Protein AF-A0A6I0ZX67-F1 (afdb_monomer_lite)

Radius of gyration: 14.95 Å; chains: 1; bounding box: 36×27×42 Å

Organism: Phocaeicola vulgatus (NCBI:txid821)

Structure (mmCIF, N/CA/C/O backbone):
data_AF-A0A6I0ZX67-F1
#
_entry.id   AF-A0A6I0ZX67-F1
#
loop_
_atom_site.group_PDB
_atom_site.id
_atom_site.type_symbol
_atom_site.label_atom_id
_atom_site.label_alt_id
_atom_site.label_comp_id
_atom_site.label_asym_id
_atom_site.label_entity_id
_atom_site.label_seq_id
_atom_site.pdbx_PDB_ins_code
_atom_site.Cartn_x
_atom_site.Cartn_y
_atom_site.Cartn_z
_atom_site.occupancy
_atom_site.B_iso_or_equiv
_atom_site.auth_seq_id
_atom_site.auth_comp_id
_atom_site.auth_asym_id
_atom_site.auth_atom_id
_atom_site.pdbx_PDB_model_num
ATOM 1 N N . MET A 1 1 ? 18.132 0.213 -12.108 1.00 75.38 1 MET A N 1
ATOM 2 C CA . MET A 1 1 ? 16.718 0.642 -12.082 1.00 75.38 1 MET A CA 1
ATOM 3 C C . MET A 1 1 ? 16.370 1.021 -10.651 1.00 75.38 1 MET A C 1
ATOM 5 O O . MET A 1 1 ? 16.694 0.248 -9.761 1.00 75.38 1 MET A O 1
ATOM 9 N N . ARG A 1 2 ? 15.787 2.203 -10.424 1.00 82.12 2 ARG A N 1
ATOM 10 C CA . ARG A 1 2 ? 15.251 2.629 -9.121 1.00 82.12 2 ARG A CA 1
ATOM 11 C C . ARG A 1 2 ? 13.732 2.699 -9.258 1.00 82.12 2 ARG A C 1
ATOM 13 O O . ARG A 1 2 ? 13.259 3.262 -10.239 1.00 82.12 2 ARG A O 1
ATOM 20 N N . ILE A 1 3 ? 13.006 2.099 -8.320 1.00 84.62 3 ILE A N 1
ATOM 21 C CA . ILE A 1 3 ? 11.543 2.152 -8.253 1.00 84.62 3 ILE A CA 1
ATOM 22 C C . ILE A 1 3 ? 11.184 2.932 -6.994 1.00 84.62 3 ILE A C 1
ATOM 24 O O . ILE A 1 3 ? 11.715 2.644 -5.922 1.00 84.62 3 ILE A O 1
ATOM 28 N N . GLU A 1 4 ? 10.313 3.922 -7.139 1.00 85.50 4 GLU A N 1
ATOM 29 C CA . GLU A 1 4 ? 9.780 4.708 -6.030 1.00 85.50 4 GLU A CA 1
ATOM 30 C C . GLU A 1 4 ? 8.302 4.368 -5.873 1.00 85.50 4 GLU A C 1
ATOM 32 O O . GLU A 1 4 ? 7.556 4.382 -6.849 1.00 85.50 4 GLU A O 1
ATOM 37 N N . THR A 1 5 ? 7.899 4.006 -4.658 1.00 89.69 5 THR A N 1
ATOM 38 C CA . THR A 1 5 ? 6.528 3.601 -4.338 1.00 89.69 5 THR A CA 1
ATOM 39 C C . THR A 1 5 ? 5.866 4.706 -3.528 1.00 89.69 5 THR A C 1
ATOM 41 O O . THR A 1 5 ? 6.507 5.294 -2.655 1.00 89.69 5 THR A O 1
ATOM 44 N N . LYS A 1 6 ? 4.583 4.990 -3.775 1.00 90.69 6 LYS A N 1
ATOM 45 C CA . LYS A 1 6 ? 3.882 6.066 -3.047 1.00 90.69 6 LYS A CA 1
ATOM 46 C C . LYS A 1 6 ? 3.656 5.747 -1.572 1.00 90.69 6 LYS A C 1
ATOM 48 O O . LYS A 1 6 ? 3.667 6.643 -0.734 1.00 90.69 6 LYS A O 1
ATOM 53 N N . PHE A 1 7 ? 3.482 4.465 -1.269 1.00 93.88 7 PHE A N 1
ATOM 54 C CA . PHE A 1 7 ? 3.313 3.956 0.087 1.00 93.88 7 PHE A CA 1
ATOM 55 C C . PHE A 1 7 ? 4.463 3.023 0.457 1.00 93.88 7 PHE A C 1
ATOM 57 O O . PHE A 1 7 ? 5.059 2.384 -0.418 1.00 93.88 7 PHE A O 1
ATOM 64 N N . THR A 1 8 ? 4.772 2.936 1.750 1.00 94.50 8 THR A N 1
ATOM 65 C CA . THR A 1 8 ? 5.900 2.149 2.268 1.00 94.50 8 THR A CA 1
ATOM 66 C C . THR A 1 8 ? 5.459 1.118 3.309 1.00 94.50 8 THR A C 1
ATOM 68 O O . THR A 1 8 ? 4.478 1.338 4.022 1.00 94.50 8 THR A O 1
ATOM 71 N N . PRO A 1 9 ? 6.165 -0.023 3.437 1.00 95.19 9 PRO A N 1
ATOM 72 C CA . PRO A 1 9 ? 5.934 -0.956 4.535 1.00 95.19 9 PRO A CA 1
ATOM 73 C C . PRO A 1 9 ? 6.027 -0.263 5.898 1.00 95.19 9 PRO A C 1
ATOM 75 O O . PRO A 1 9 ? 6.947 0.512 6.149 1.00 95.19 9 PRO A O 1
ATOM 78 N N . GLY A 1 10 ? 5.077 -0.549 6.785 1.00 94.25 10 GLY A N 1
ATOM 79 C CA . GLY A 1 10 ? 4.948 0.106 8.088 1.00 94.25 10 GLY A CA 1
ATOM 80 C C . GLY A 1 10 ? 4.067 1.360 8.078 1.00 94.25 10 GLY A C 1
ATOM 81 O O . GLY A 1 10 ? 3.651 1.809 9.146 1.00 94.25 10 GLY A O 1
ATOM 82 N N . GLN A 1 11 ? 3.728 1.900 6.903 1.00 95.06 11 GLN A N 1
ATOM 83 C CA . GLN A 1 11 ? 2.801 3.020 6.791 1.00 95.06 11 GLN A CA 1
ATOM 84 C C . GLN A 1 11 ? 1.377 2.591 7.153 1.00 95.06 11 GLN A C 1
ATOM 86 O O . GLN A 1 11 ? 0.896 1.530 6.746 1.00 95.06 11 GLN A O 1
ATOM 91 N N . LYS A 1 12 ? 0.693 3.452 7.906 1.00 95.50 12 LYS A N 1
ATOM 92 C CA . LYS A 1 12 ? -0.729 3.319 8.219 1.00 95.50 12 LYS A CA 1
ATOM 93 C C . LYS A 1 12 ? -1.554 4.122 7.223 1.00 95.50 12 LYS A C 1
ATOM 95 O O . LYS A 1 12 ? -1.198 5.253 6.901 1.00 95.50 12 LYS A O 1
ATOM 100 N N . VAL A 1 13 ? -2.649 3.534 6.762 1.00 95.62 13 VAL A N 1
ATOM 101 C CA . VAL A 1 13 ? -3.647 4.180 5.903 1.00 95.62 13 VAL A CA 1
ATOM 102 C C . VAL A 1 13 ? -5.045 3.858 6.419 1.00 95.62 13 VAL A C 1
ATOM 104 O O . VAL A 1 13 ? -5.253 2.853 7.095 1.00 95.62 13 VAL A O 1
ATOM 107 N N . TRP A 1 14 ? -6.011 4.711 6.118 1.00 95.94 14 TRP A N 1
ATOM 108 C CA . TRP A 1 14 ? -7.395 4.596 6.558 1.00 95.94 14 TRP A CA 1
ATOM 109 C C . TRP A 1 14 ? -8.296 4.348 5.363 1.00 95.94 14 TRP A C 1
ATOM 111 O O . TRP A 1 14 ? -8.154 5.013 4.345 1.00 95.94 14 TRP A O 1
ATOM 121 N N . GLY A 1 15 ? -9.233 3.417 5.491 1.00 94.75 15 GLY A N 1
ATOM 122 C CA . GLY A 1 15 ? -10.206 3.120 4.442 1.00 94.75 15 GLY A CA 1
ATOM 123 C C . GLY A 1 15 ? -11.504 2.569 5.017 1.00 94.75 15 GLY A C 1
ATOM 124 O O . GLY A 1 15 ? -11.608 2.314 6.222 1.00 94.75 15 GLY A O 1
ATOM 125 N N . ILE A 1 16 ? -12.492 2.375 4.146 1.00 92.69 16 ILE A N 1
ATOM 126 C CA . ILE A 1 16 ? -13.738 1.692 4.498 1.00 92.69 16 ILE A CA 1
ATOM 127 C C . ILE A 1 16 ? -13.629 0.218 4.134 1.00 92.69 16 ILE A C 1
ATOM 129 O O . ILE A 1 16 ? -13.295 -0.140 3.009 1.00 92.69 16 ILE A O 1
ATOM 133 N N . TYR A 1 17 ? -13.978 -0.647 5.077 1.00 90.44 17 TYR A N 1
ATOM 134 C CA . TYR A 1 17 ? -14.117 -2.076 4.836 1.00 90.44 17 TYR A CA 1
ATOM 135 C C . TYR A 1 17 ? -15.243 -2.630 5.692 1.00 90.44 17 TYR A C 1
ATOM 137 O O . TYR A 1 17 ? -15.419 -2.233 6.841 1.00 90.44 17 TYR A O 1
ATOM 145 N N . ASN A 1 18 ? -16.066 -3.498 5.100 1.00 89.19 18 ASN A N 1
ATOM 146 C CA . ASN A 1 18 ? -17.297 -3.995 5.719 1.0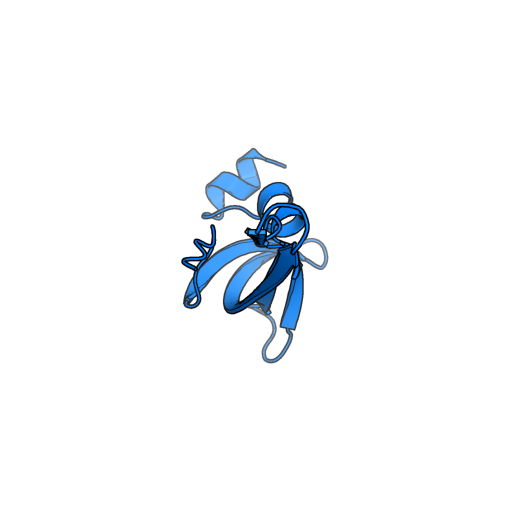0 89.19 18 ASN A CA 1
ATOM 147 C C . ASN A 1 18 ? -18.161 -2.868 6.328 1.00 89.19 18 ASN A C 1
ATOM 149 O O . ASN A 1 18 ? -18.671 -2.997 7.441 1.00 89.19 18 ASN A O 1
ATOM 153 N N . ASN A 1 19 ? -18.307 -1.754 5.595 1.00 89.31 19 ASN A N 1
ATOM 154 C CA . ASN A 1 19 ? -19.054 -0.551 5.993 1.00 89.31 19 ASN A CA 1
ATOM 155 C C . ASN A 1 19 ? -18.554 0.134 7.278 1.00 89.31 19 ASN A C 1
ATOM 157 O O . ASN A 1 19 ? -19.307 0.860 7.928 1.00 89.31 19 ASN A O 1
ATOM 161 N N . LYS A 1 20 ? -17.291 -0.079 7.656 1.00 90.56 20 LYS A N 1
ATOM 162 C CA . LYS A 1 20 ? -16.656 0.569 8.806 1.00 90.56 20 LYS A CA 1
ATOM 163 C C . LYS A 1 20 ? -15.369 1.264 8.393 1.00 90.56 20 LYS A C 1
ATOM 165 O O . LYS A 1 20 ? -14.616 0.750 7.570 1.00 90.56 20 LYS A O 1
ATOM 170 N N . VAL A 1 21 ? -15.123 2.429 8.986 1.00 92.81 21 VAL A N 1
ATOM 171 C CA . VAL A 1 21 ? -13.844 3.138 8.879 1.00 92.81 21 VAL A CA 1
ATOM 172 C C . VAL A 1 21 ? -12.831 2.447 9.779 1.00 92.81 21 VAL A C 1
ATOM 174 O O . VAL A 1 21 ? -13.074 2.318 10.977 1.00 92.81 21 VAL A O 1
ATOM 177 N N . GLN A 1 22 ? -11.696 2.045 9.217 1.00 93.00 22 GLN A N 1
ATOM 178 C CA . GLN A 1 22 ? -10.680 1.282 9.938 1.00 93.00 22 GLN A CA 1
ATOM 179 C C . GLN A 1 22 ? -9.265 1.573 9.425 1.00 93.00 22 GLN A C 1
ATOM 181 O O . GLN A 1 22 ? -9.064 1.987 8.281 1.00 93.00 22 GLN A O 1
ATOM 186 N N . GLU A 1 23 ? -8.286 1.341 10.300 1.00 95.00 23 GLU A N 1
ATOM 187 C CA . GLU A 1 23 ? -6.861 1.454 9.992 1.00 95.00 23 GLU A CA 1
ATOM 188 C C . GLU A 1 23 ? -6.360 0.187 9.282 1.00 95.00 23 GLU A C 1
ATOM 190 O O . GLU A 1 23 ? -6.698 -0.944 9.649 1.00 95.00 23 GLU A O 1
ATOM 195 N N . PHE A 1 24 ? -5.495 0.383 8.295 1.00 95.75 24 PHE A N 1
ATOM 196 C CA . PHE A 1 24 ? -4.743 -0.652 7.608 1.00 95.75 24 PHE A CA 1
ATOM 197 C C . PHE A 1 24 ? -3.251 -0.369 7.733 1.00 95.75 24 PHE A C 1
ATOM 199 O O . PHE A 1 24 ? -2.812 0.776 7.638 1.00 95.75 24 PHE A O 1
ATOM 206 N N . LEU A 1 25 ? -2.466 -1.426 7.900 1.00 95.50 25 LEU A N 1
ATOM 207 C CA . LEU A 1 25 ? -1.010 -1.363 7.856 1.00 95.50 25 LEU A CA 1
ATOM 208 C C . LEU A 1 25 ? -0.527 -1.905 6.513 1.00 95.50 25 LEU A C 1
ATOM 210 O O . LEU A 1 25 ? -0.856 -3.038 6.163 1.00 95.50 25 LEU A O 1
ATOM 214 N N . VAL A 1 26 ? 0.296 -1.144 5.801 1.00 96.31 26 VAL A N 1
ATOM 215 C CA . VAL A 1 26 ? 1.029 -1.654 4.639 1.00 96.31 26 VAL A CA 1
ATOM 216 C C . VAL A 1 26 ? 2.085 -2.643 5.143 1.00 96.31 26 VAL A C 1
ATOM 218 O O . VAL A 1 26 ? 3.049 -2.244 5.793 1.00 96.31 26 VAL A O 1
ATOM 221 N N . GLU A 1 27 ? 1.903 -3.942 4.893 1.00 95.00 27 GLU A N 1
ATOM 222 C CA . GLU A 1 27 ? 2.870 -4.980 5.287 1.00 95.00 27 GLU A CA 1
ATOM 223 C C . GLU A 1 27 ? 3.988 -5.111 4.252 1.00 95.00 27 GLU A C 1
ATOM 225 O O . GLU A 1 27 ? 5.164 -5.132 4.608 1.00 95.00 27 GLU A O 1
ATOM 230 N N . THR A 1 28 ? 3.628 -5.203 2.970 1.00 95.31 28 THR A N 1
ATOM 231 C CA . THR A 1 28 ? 4.580 -5.404 1.871 1.00 95.31 28 THR A CA 1
ATOM 232 C C . THR A 1 28 ? 4.169 -4.618 0.633 1.00 95.31 28 THR A C 1
ATOM 234 O O . THR A 1 28 ? 2.984 -4.356 0.410 1.00 95.31 28 THR A O 1
ATOM 237 N N . VAL A 1 29 ? 5.164 -4.290 -0.191 1.00 95.50 29 VAL A N 1
ATOM 238 C CA . VAL A 1 29 ? 4.984 -3.686 -1.512 1.00 95.50 29 VAL A CA 1
ATOM 239 C C . VAL A 1 29 ? 5.697 -4.563 -2.529 1.00 95.50 29 VAL A 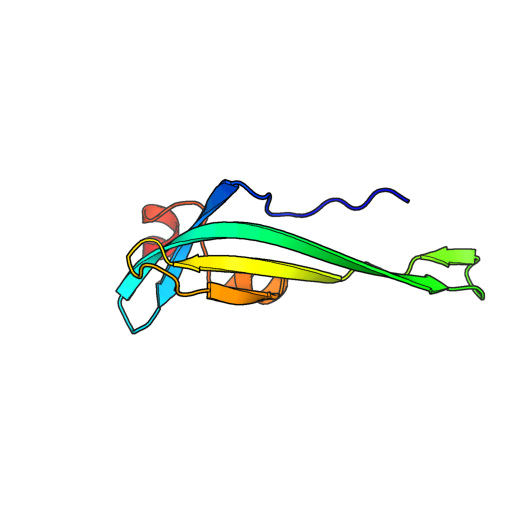C 1
ATOM 241 O O . VAL A 1 29 ? 6.874 -4.874 -2.358 1.00 95.50 29 VAL A O 1
ATOM 244 N N . GLU A 1 30 ? 4.982 -4.966 -3.569 1.00 95.19 30 GLU A N 1
ATOM 245 C CA . GLU A 1 30 ? 5.529 -5.687 -4.711 1.00 95.19 30 GLU A CA 1
ATOM 246 C C . GLU A 1 30 ? 5.466 -4.768 -5.928 1.00 95.19 30 GLU A C 1
ATOM 248 O O . GLU A 1 30 ? 4.389 -4.304 -6.303 1.00 95.19 30 GLU A O 1
ATOM 253 N N . ALA A 1 31 ? 6.618 -4.486 -6.531 1.00 93.31 31 ALA A N 1
ATOM 254 C CA . ALA A 1 31 ? 6.711 -3.669 -7.730 1.00 93.31 31 ALA A CA 1
ATOM 255 C C . ALA A 1 31 ? 7.251 -4.508 -8.883 1.00 93.31 31 ALA A C 1
ATOM 257 O O . ALA A 1 31 ? 8.322 -5.106 -8.776 1.00 93.31 31 ALA A O 1
ATOM 258 N N . THR A 1 32 ? 6.518 -4.520 -9.992 1.00 92.25 32 THR A N 1
ATOM 259 C CA . THR A 1 32 ? 6.877 -5.284 -11.187 1.00 92.25 32 THR A CA 1
ATOM 260 C C . THR A 1 32 ? 7.039 -4.341 -12.370 1.00 92.25 32 THR A C 1
ATOM 262 O O . THR A 1 32 ? 6.197 -3.480 -12.614 1.00 92.25 32 THR A O 1
ATOM 265 N N . SER A 1 33 ? 8.123 -4.511 -13.122 1.00 91.88 33 SER A N 1
ATOM 266 C CA . SER A 1 33 ? 8.358 -3.835 -14.397 1.00 91.88 33 SER A CA 1
ATOM 267 C C . SER A 1 33 ? 9.064 -4.788 -15.348 1.00 91.88 33 SER A C 1
ATOM 269 O O . SER A 1 33 ? 9.980 -5.509 -14.953 1.00 91.88 33 SER A O 1
ATOM 271 N N . ASN A 1 34 ? 8.635 -4.769 -16.605 1.00 92.44 34 ASN A N 1
ATOM 272 C CA . ASN A 1 34 ? 9.270 -5.525 -17.672 1.00 92.44 34 ASN A CA 1
ATOM 273 C C . ASN A 1 34 ? 10.268 -4.629 -18.412 1.00 92.44 34 ASN A C 1
ATOM 275 O O . ASN A 1 34 ? 10.038 -3.429 -18.573 1.00 92.44 34 ASN A O 1
ATOM 279 N N . PHE A 1 35 ? 11.362 -5.212 -18.897 1.00 93.06 35 PHE A N 1
ATOM 280 C CA . PHE A 1 35 ? 12.302 -4.498 -19.755 1.00 93.06 35 PHE A CA 1
ATOM 281 C C . PHE A 1 35 ? 11.790 -4.481 -21.200 1.00 93.06 35 PHE A C 1
ATOM 283 O O . PHE A 1 35 ? 11.454 -5.527 -21.752 1.00 93.06 35 PHE A O 1
ATOM 290 N N . ASN A 1 36 ? 11.732 -3.299 -21.807 1.00 94.31 36 ASN A N 1
ATOM 291 C CA . ASN A 1 36 ? 11.424 -3.111 -23.216 1.00 94.31 36 ASN A CA 1
ATOM 292 C C . ASN A 1 36 ? 12.733 -3.034 -24.017 1.00 94.31 36 ASN A C 1
ATOM 294 O O . ASN A 1 36 ? 13.508 -2.084 -23.877 1.00 94.31 36 ASN A O 1
ATOM 298 N N . TYR A 1 37 ? 12.969 -4.034 -24.866 1.00 93.69 37 TYR A N 1
ATOM 299 C CA . TYR A 1 37 ? 14.164 -4.110 -25.708 1.00 93.69 37 TYR A CA 1
ATOM 300 C C . TYR A 1 37 ? 14.122 -3.153 -26.906 1.00 93.69 37 TYR A C 1
ATOM 302 O O . TYR A 1 37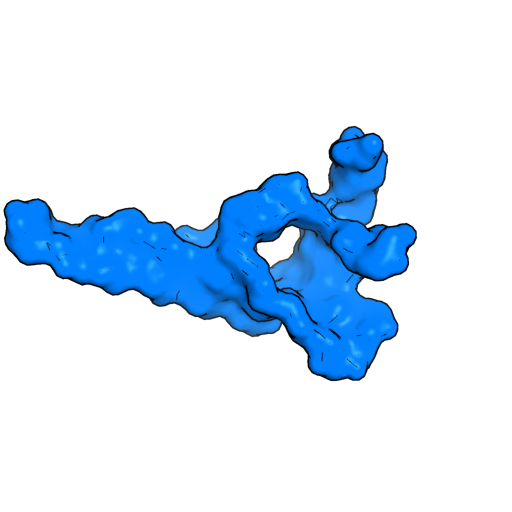 ? 15.180 -2.694 -27.327 1.00 93.69 37 TYR A O 1
ATOM 310 N N . ASP A 1 38 ? 12.935 -2.783 -27.397 1.00 95.88 38 ASP A N 1
ATOM 311 C CA . ASP A 1 38 ? 12.784 -1.852 -28.524 1.00 95.88 38 ASP A CA 1
ATOM 312 C C . ASP A 1 38 ? 13.201 -0.430 -28.130 1.00 95.88 38 ASP A C 1
ATOM 314 O O . ASP A 1 38 ? 13.812 0.297 -28.911 1.00 95.88 38 ASP A O 1
ATOM 318 N N . THR A 1 39 ? 12.903 -0.036 -26.889 1.00 94.19 39 THR A N 1
ATOM 319 C CA . THR A 1 39 ? 13.276 1.275 -26.332 1.00 94.19 39 THR A CA 1
ATOM 320 C C . THR A 1 39 ? 14.518 1.217 -25.440 1.00 94.19 39 THR A C 1
ATOM 322 O O . THR A 1 39 ? 14.892 2.234 -24.860 1.00 94.19 39 THR A O 1
ATOM 325 N N . ASN A 1 40 ? 15.135 0.036 -25.296 1.00 92.88 40 ASN A N 1
ATOM 326 C CA . ASN A 1 40 ? 16.266 -0.247 -24.406 1.00 92.88 40 ASN A CA 1
ATOM 327 C C . ASN A 1 40 ? 16.082 0.308 -22.975 1.00 92.88 40 ASN A C 1
ATOM 329 O O . ASN A 1 40 ? 16.978 0.931 -22.401 1.00 92.88 40 ASN A O 1
ATOM 333 N N . GLY A 1 41 ? 14.894 0.114 -22.400 1.00 91.94 41 GLY A N 1
ATOM 334 C CA . GLY A 1 41 ? 14.533 0.678 -21.101 1.00 91.94 41 GLY A CA 1
ATOM 335 C C . GLY A 1 41 ? 13.335 -0.020 -20.460 1.00 91.94 41 GLY A C 1
ATOM 336 O O . GLY A 1 41 ? 12.636 -0.775 -21.126 1.00 91.94 41 GLY A O 1
ATOM 337 N N . PRO A 1 42 ? 13.078 0.187 -19.160 1.00 92.75 42 PRO A N 1
ATOM 338 C CA . PRO A 1 42 ? 11.957 -0.453 -18.478 1.00 92.75 42 PRO A CA 1
ATOM 339 C C . PRO A 1 42 ? 10.606 0.176 -18.853 1.00 92.75 42 PRO A C 1
ATOM 341 O O . PRO A 1 42 ? 10.515 1.385 -19.068 1.00 92.75 42 PRO A O 1
ATOM 344 N N . TYR A 1 43 ? 9.539 -0.625 -18.845 1.00 91.19 43 TYR A N 1
ATOM 345 C CA . TYR A 1 43 ? 8.172 -0.106 -18.800 1.00 91.19 43 TYR A CA 1
ATOM 346 C C . TYR A 1 43 ? 7.879 0.551 -17.447 1.00 91.19 43 TYR A C 1
ATOM 348 O O . TYR A 1 43 ? 8.523 0.250 -16.434 1.00 91.19 43 TYR A O 1
ATOM 356 N N . THR A 1 44 ? 6.856 1.405 -17.411 1.00 89.81 44 THR A N 1
ATOM 357 C CA . THR A 1 44 ? 6.325 1.944 -16.155 1.00 89.81 44 THR A CA 1
ATOM 358 C C . THR A 1 44 ? 5.982 0.790 -15.206 1.00 89.81 44 THR A C 1
ATOM 360 O O . THR A 1 44 ? 5.234 -0.108 -15.604 1.00 89.81 44 THR A O 1
ATOM 363 N N . PRO A 1 45 ? 6.544 0.765 -13.984 1.00 91.06 45 PRO A N 1
ATOM 364 C CA . PRO A 1 45 ? 6.239 -0.280 -13.022 1.00 91.06 45 PRO A CA 1
ATOM 365 C C . PRO A 1 45 ? 4.779 -0.195 -12.582 1.00 91.06 45 PRO A C 1
ATOM 367 O O . PRO A 1 45 ? 4.196 0.887 -12.533 1.00 91.06 45 PRO A O 1
ATOM 370 N N . PHE A 1 46 ? 4.215 -1.333 -12.197 1.00 91.62 46 PHE A N 1
ATOM 371 C CA . PHE A 1 46 ? 2.977 -1.376 -11.429 1.00 91.62 46 PHE A CA 1
ATOM 372 C C . PHE A 1 46 ? 3.261 -1.927 -10.032 1.00 91.62 46 PHE A C 1
ATOM 374 O O . PHE A 1 46 ? 4.077 -2.838 -9.863 1.00 91.62 46 PHE A O 1
ATOM 381 N N . CYS A 1 47 ? 2.581 -1.359 -9.037 1.00 94.75 47 CYS A N 1
ATOM 382 C CA . CYS A 1 47 ? 2.774 -1.682 -7.629 1.00 94.75 47 CYS A CA 1
ATOM 383 C C . CYS A 1 47 ? 1.511 -2.324 -7.048 1.00 94.75 47 CYS A C 1
ATOM 385 O O . CYS A 1 47 ? 0.394 -1.829 -7.240 1.00 94.75 47 CYS A O 1
ATOM 387 N N . LYS A 1 48 ? 1.702 -3.416 -6.307 1.00 96.31 48 LYS A N 1
ATOM 388 C CA . LYS A 1 48 ? 0.679 -4.086 -5.507 1.00 96.31 48 LYS A CA 1
ATOM 389 C C . LYS A 1 48 ? 1.065 -4.010 -4.031 1.00 96.31 48 LYS A C 1
ATOM 391 O O . LYS A 1 48 ? 2.221 -4.211 -3.661 1.00 96.31 48 LYS A O 1
ATOM 396 N N . TYR A 1 49 ? 0.079 -3.741 -3.190 1.00 96.88 49 TYR A N 1
ATOM 397 C CA . TYR A 1 49 ? 0.233 -3.543 -1.757 1.00 96.88 49 TYR A CA 1
ATOM 398 C C . TYR A 1 49 ? -0.518 -4.619 -0.998 1.00 96.88 49 TYR A C 1
ATOM 400 O O . TYR A 1 49 ? -1.685 -4.889 -1.282 1.00 96.88 49 TYR A O 1
ATOM 408 N N . LYS A 1 50 ? 0.142 -5.199 0.003 1.00 96.50 50 LYS A N 1
ATOM 409 C CA . LYS A 1 50 ? -0.495 -6.108 0.951 1.00 96.50 50 LYS A CA 1
ATOM 410 C C . LYS A 1 50 ? -0.806 -5.353 2.231 1.00 96.50 50 LYS A C 1
ATOM 412 O O . LYS A 1 50 ? 0.101 -4.891 2.922 1.00 96.50 50 LYS A O 1
ATOM 417 N N . LEU A 1 51 ? -2.088 -5.225 2.533 1.00 95.75 51 LEU A N 1
ATOM 418 C CA . LEU A 1 51 ? -2.597 -4.481 3.673 1.00 95.75 51 LEU A CA 1
ATOM 419 C C . LEU A 1 51 ? -3.069 -5.438 4.758 1.00 95.75 51 LEU A C 1
ATOM 421 O O . LEU A 1 51 ? -3.887 -6.316 4.491 1.00 95.75 51 LEU A O 1
ATOM 425 N N . ARG A 1 52 ? -2.610 -5.242 5.993 1.00 94.69 52 ARG A N 1
ATOM 426 C CA . ARG A 1 52 ? -3.180 -5.885 7.178 1.00 94.69 52 ARG A CA 1
ATOM 427 C C . ARG A 1 52 ? -4.288 -5.020 7.747 1.00 94.69 52 ARG A C 1
ATOM 429 O O . ARG A 1 52 ? -4.091 -3.828 7.971 1.00 94.69 52 ARG A O 1
ATOM 436 N N . ILE A 1 53 ? -5.417 -5.642 8.049 1.00 92.25 53 ILE A N 1
ATOM 437 C CA . ILE A 1 53 ? -6.559 -4.978 8.671 1.00 92.25 53 ILE A CA 1
ATOM 438 C C . ILE A 1 53 ? -6.309 -4.819 10.176 1.00 92.25 53 ILE A C 1
ATOM 440 O O . ILE A 1 53 ? -6.102 -5.815 10.867 1.00 92.25 53 ILE A O 1
ATOM 444 N N . GLY A 1 54 ? -6.328 -3.588 10.696 1.00 80.31 54 GLY A N 1
ATOM 445 C CA . GLY A 1 54 ? -6.014 -3.301 12.102 1.00 80.31 54 GLY A CA 1
ATOM 446 C C . GLY A 1 54 ? -6.972 -3.956 13.103 1.00 80.31 54 GLY A C 1
ATOM 447 O O . GLY A 1 54 ? -6.528 -4.500 14.109 1.00 80.31 54 GLY A O 1
ATOM 448 N N . GLU A 1 55 ? -8.274 -3.967 12.805 1.00 75.50 55 GLU A N 1
ATOM 449 C CA . GLU A 1 55 ? -9.313 -4.520 13.693 1.00 75.50 55 GLU A CA 1
ATOM 450 C C . GLU A 1 55 ? -9.554 -6.028 13.510 1.00 75.50 55 GLU A C 1
ATOM 452 O O . GLU A 1 55 ? -10.303 -6.640 14.269 1.00 75.50 55 GLU A O 1
ATOM 457 N N . SER A 1 56 ? -8.937 -6.650 12.501 1.00 73.00 56 SER A N 1
ATOM 458 C CA . SER A 1 56 ? -9.213 -8.035 12.125 1.00 73.00 56 SER A CA 1
ATOM 459 C C . SER A 1 56 ? -7.923 -8.844 12.108 1.00 73.00 56 SER A C 1
ATOM 461 O O . SER A 1 56 ? -7.177 -8.866 11.127 1.00 73.00 56 SER A O 1
ATOM 463 N N . ALA A 1 57 ? -7.638 -9.496 13.237 1.00 65.25 57 ALA A N 1
ATOM 464 C CA . ALA A 1 57 ? -6.415 -10.262 13.421 1.00 65.25 57 ALA A CA 1
ATOM 465 C C . ALA A 1 57 ? -6.282 -11.356 12.344 1.00 65.25 57 ALA A C 1
ATOM 467 O O . ALA A 1 57 ? -7.065 -12.299 12.291 1.00 65.25 57 ALA A O 1
ATOM 468 N N . GLY A 1 58 ? -5.268 -11.219 11.483 1.00 78.44 58 GLY A N 1
ATOM 469 C CA . GLY A 1 58 ? -4.904 -12.209 10.465 1.00 78.44 58 GLY A CA 1
ATOM 470 C C . GLY A 1 58 ? -5.427 -11.937 9.052 1.00 78.44 58 GLY A C 1
ATOM 471 O O . GLY A 1 58 ? -4.896 -12.534 8.110 1.00 78.44 58 GLY A O 1
ATOM 472 N N . TYR A 1 59 ? -6.378 -11.014 8.873 1.00 88.06 59 TYR A N 1
ATOM 473 C CA . TYR A 1 59 ? -6.914 -10.693 7.549 1.00 88.06 59 TYR A CA 1
ATOM 474 C C . TYR A 1 59 ? -6.001 -9.742 6.778 1.00 88.06 59 TYR A C 1
ATOM 476 O O . TYR A 1 59 ? -5.518 -8.731 7.303 1.00 88.06 59 TYR A O 1
ATOM 484 N N . ARG A 1 60 ? -5.783 -10.085 5.505 1.00 91.62 60 ARG A N 1
ATOM 485 C CA . ARG A 1 60 ? -4.993 -9.310 4.551 1.00 91.62 60 ARG A CA 1
ATOM 486 C C . ARG A 1 60 ? -5.783 -9.044 3.287 1.00 91.62 60 ARG A C 1
ATOM 488 O O . ARG A 1 60 ? -6.547 -9.897 2.846 1.00 91.62 60 ARG A O 1
ATOM 495 N N . LEU A 1 61 ? -5.538 -7.882 2.705 1.00 93.81 61 LEU A N 1
ATOM 496 C CA . LEU A 1 61 ? -6.040 -7.497 1.396 1.00 93.81 61 LEU A CA 1
ATOM 497 C C . LEU A 1 61 ? -4.861 -7.214 0.479 1.00 93.81 61 LEU A C 1
ATOM 499 O O . LEU A 1 61 ? -3.856 -6.654 0.911 1.00 93.81 61 LEU A O 1
ATOM 503 N N . GLU A 1 62 ? -5.002 -7.588 -0.782 1.00 95.44 62 GLU A N 1
ATOM 504 C CA . GLU A 1 62 ? -4.107 -7.145 -1.841 1.00 95.44 62 GLU A CA 1
ATOM 505 C C . GLU A 1 62 ? -4.826 -6.087 -2.662 1.00 95.44 62 GLU A C 1
ATOM 507 O O . GLU A 1 62 ? -5.940 -6.320 -3.127 1.00 95.44 62 GLU A O 1
ATOM 512 N N . VAL A 1 63 ? -4.194 -4.931 -2.832 1.00 95.75 63 VAL A N 1
ATOM 513 C CA . VAL A 1 63 ? -4.749 -3.816 -3.604 1.00 95.75 63 VAL A CA 1
ATOM 514 C C . VAL A 1 63 ? -3.686 -3.237 -4.528 1.00 95.75 63 VAL A C 1
ATOM 516 O O . VAL A 1 63 ? -2.492 -3.269 -4.220 1.00 95.75 63 VAL A O 1
ATOM 519 N N . TYR A 1 64 ? -4.107 -2.712 -5.673 1.00 95.25 64 TYR A N 1
ATOM 520 C CA . TYR A 1 64 ? -3.215 -1.990 -6.576 1.00 95.25 64 TYR A CA 1
ATOM 521 C C . TYR A 1 64 ? -3.007 -0.552 -6.096 1.00 95.25 64 TYR A C 1
ATOM 523 O O . TYR A 1 64 ? -3.856 -0.003 -5.392 1.00 95.25 64 TYR A O 1
ATOM 531 N N . GLU A 1 65 ? -1.898 0.076 -6.503 1.00 9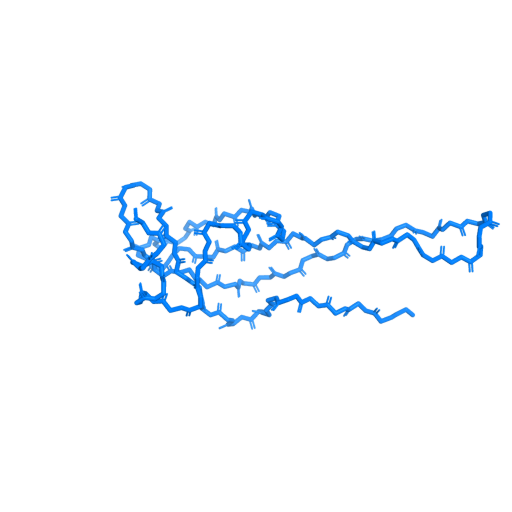4.19 65 GLU A N 1
ATOM 532 C CA . GLU A 1 65 ? -1.599 1.475 -6.149 1.00 94.19 65 GLU A CA 1
ATOM 533 C C . GLU A 1 65 ? -2.783 2.406 -6.445 1.00 94.19 65 GLU A C 1
ATOM 535 O O . GLU A 1 65 ? -3.199 3.166 -5.578 1.00 94.19 65 GLU A O 1
ATOM 540 N N . SER A 1 66 ? -3.403 2.267 -7.622 1.00 92.44 66 SER A N 1
ATOM 541 C CA . SER A 1 66 ? -4.534 3.100 -8.041 1.00 92.44 66 SER A CA 1
ATOM 542 C C . SER A 1 66 ? -5.765 2.979 -7.144 1.00 92.44 66 SER A C 1
ATOM 544 O O . SER A 1 66 ? -6.507 3.947 -6.997 1.00 92.44 66 SER A O 1
ATOM 546 N N . ASP A 1 67 ? -6.012 1.800 -6.572 1.00 93.25 67 ASP A N 1
ATOM 547 C CA . ASP A 1 67 ? -7.133 1.592 -5.652 1.00 93.25 67 ASP A CA 1
ATOM 548 C C . ASP A 1 67 ? -6.811 2.164 -4.276 1.00 93.25 67 ASP A C 1
ATOM 550 O O . ASP A 1 67 ? -7.694 2.706 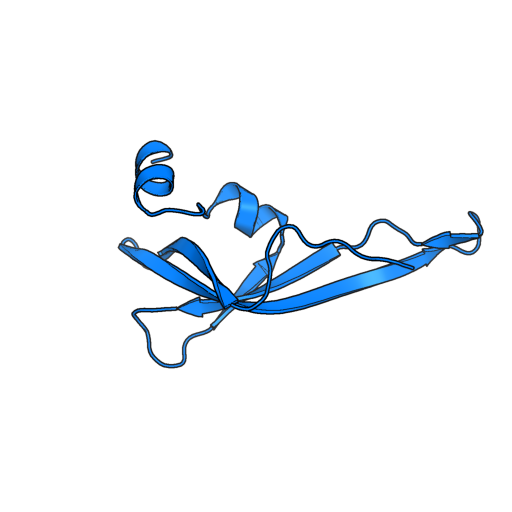-3.610 1.00 93.25 67 ASP A O 1
ATOM 554 N N . LEU A 1 68 ? -5.543 2.068 -3.872 1.00 93.50 68 LEU A N 1
ATOM 555 C CA . LEU A 1 68 ? -5.062 2.611 -2.614 1.00 93.50 68 LEU A CA 1
ATOM 556 C C . LEU A 1 68 ? -5.151 4.146 -2.621 1.00 93.50 68 LEU A C 1
ATOM 558 O O . LEU A 1 68 ? -5.663 4.732 -1.676 1.00 93.50 68 LEU A O 1
ATOM 562 N N . GLU A 1 69 ? -4.780 4.791 -3.727 1.00 92.62 69 GLU A N 1
ATOM 563 C CA . GLU A 1 69 ? -4.898 6.247 -3.893 1.00 92.62 69 GLU A CA 1
ATOM 564 C C . GLU A 1 69 ? -6.336 6.765 -3.916 1.00 92.62 69 GLU A C 1
ATOM 566 O O . GLU A 1 69 ? -6.600 7.879 -3.471 1.00 92.62 69 GLU A O 1
ATOM 571 N N . LYS A 1 70 ? -7.265 5.986 -4.476 1.00 92.88 70 LYS A N 1
ATOM 572 C CA . LYS A 1 70 ? -8.659 6.419 -4.634 1.00 92.88 70 LYS A CA 1
ATOM 573 C C . LYS A 1 70 ? -9.492 6.200 -3.381 1.00 92.88 70 LYS A C 1
ATOM 575 O O . LYS A 1 70 ? -10.382 6.995 -3.108 1.00 92.88 70 LYS A O 1
ATOM 580 N N . ASN A 1 71 ? -9.250 5.098 -2.673 1.00 9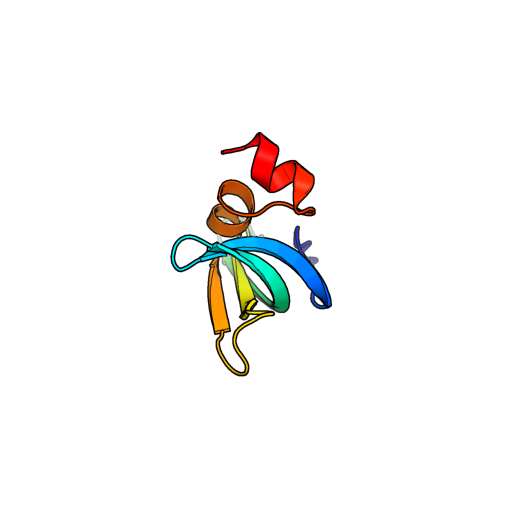3.62 71 ASN A N 1
ATOM 581 C CA . ASN A 1 71 ? -10.159 4.614 -1.632 1.00 93.62 71 ASN A CA 1
ATOM 582 C C . ASN A 1 71 ? -9.593 4.734 -0.212 1.00 93.62 71 ASN A C 1
ATOM 584 O O . ASN A 1 71 ? -10.308 4.441 0.749 1.00 93.62 71 ASN A O 1
ATOM 588 N N . TYR A 1 72 ? -8.321 5.116 -0.066 1.00 95.06 72 TYR A N 1
ATOM 589 C CA . TYR A 1 72 ? -7.659 5.214 1.228 1.00 95.06 72 TYR A CA 1
ATOM 590 C C . TYR A 1 72 ? -7.062 6.603 1.434 1.00 95.06 72 TYR A C 1
ATOM 592 O O . TYR A 1 72 ? -6.671 7.285 0.492 1.00 95.06 72 TYR A O 1
ATOM 600 N N . ALA A 1 73 ? -6.961 7.002 2.698 1.00 95.56 73 ALA A N 1
ATOM 601 C CA . ALA A 1 73 ? -6.398 8.277 3.117 1.00 95.56 73 ALA A CA 1
ATOM 602 C C . ALA A 1 73 ? -5.262 8.066 4.134 1.00 95.56 73 ALA A C 1
ATOM 604 O O . ALA A 1 73 ? -5.244 7.056 4.844 1.00 95.56 73 ALA A O 1
ATOM 605 N N . PRO A 1 74 ? -4.311 9.004 4.259 1.00 93.12 74 PRO A N 1
ATOM 606 C CA . PRO A 1 74 ? -3.225 8.894 5.233 1.00 93.12 74 PRO A CA 1
ATOM 607 C C . PRO A 1 74 ? -3.703 9.096 6.682 1.00 93.12 74 PRO A C 1
ATOM 609 O O . PRO A 1 74 ? -3.050 8.626 7.612 1.00 93.12 74 PRO A O 1
ATOM 612 N N . SER A 1 75 ? -4.853 9.746 6.889 1.00 94.06 75 SER A N 1
ATOM 613 C CA . SER A 1 75 ? -5.470 9.958 8.202 1.00 94.06 75 SER A CA 1
ATOM 614 C C . SER A 1 75 ? -6.967 9.644 8.183 1.00 94.06 75 SER A C 1
ATOM 616 O O . SER A 1 75 ? -7.619 9.659 7.134 1.00 94.06 75 SER A O 1
ATOM 618 N N . LYS A 1 76 ? -7.530 9.366 9.363 1.00 93.69 76 LYS A N 1
ATOM 619 C CA . LYS A 1 76 ? -8.969 9.122 9.515 1.00 93.69 76 LYS A CA 1
ATOM 620 C C . LYS A 1 76 ? -9.770 10.365 9.136 1.00 93.69 76 LYS A C 1
ATOM 622 O O . LYS A 1 76 ? -10.811 10.261 8.497 1.00 93.69 76 LYS A O 1
ATOM 627 N N . GLU A 1 77 ? -9.286 11.535 9.534 1.00 94.88 77 GLU A N 1
ATOM 628 C CA . GLU A 1 77 ? -9.922 12.826 9.295 1.00 94.88 77 GLU A CA 1
ATOM 629 C C . GLU A 1 77 ? -9.999 13.143 7.802 1.00 94.88 77 GLU A C 1
ATOM 631 O O . GLU A 1 77 ? -11.011 13.664 7.341 1.00 94.88 77 GLU A O 1
ATOM 636 N N . GLU A 1 78 ? -8.953 12.823 7.039 1.00 92.81 78 GLU A N 1
ATOM 637 C CA . GLU A 1 78 ? -8.956 12.992 5.585 1.00 92.81 78 GLU A CA 1
ATOM 638 C C . GLU A 1 78 ? -9.925 12.037 4.899 1.00 92.81 78 GLU A C 1
ATOM 640 O O . GLU A 1 78 ? -10.685 12.481 4.041 1.00 92.81 78 GLU A O 1
ATOM 645 N N . LEU A 1 79 ? -9.979 10.770 5.329 1.00 94.00 79 LEU A N 1
ATOM 646 C CA . LEU A 1 79 ? -10.957 9.821 4.798 1.00 94.00 79 LEU A CA 1
ATOM 647 C C . LEU A 1 79 ? -12.381 10.348 4.999 1.00 94.00 79 LEU A C 1
ATOM 649 O O . LEU A 1 79 ? -13.171 10.372 4.064 1.00 94.00 79 LEU A O 1
ATOM 653 N N . LEU A 1 80 ? -12.701 10.829 6.202 1.00 91.69 80 LEU A N 1
ATOM 654 C CA . LEU A 1 80 ? -14.036 11.334 6.529 1.00 91.69 80 LEU A CA 1
ATOM 655 C C . LEU A 1 80 ? -14.428 12.593 5.740 1.00 91.69 80 LEU A C 1
ATOM 657 O O . LEU A 1 80 ? -15.615 12.836 5.570 1.00 91.69 80 LEU A O 1
ATOM 661 N N . LYS A 1 81 ? -13.463 13.385 5.255 1.00 92.06 81 LYS A N 1
ATOM 662 C CA . LYS A 1 81 ? -13.733 14.537 4.373 1.00 92.06 81 LYS A CA 1
ATOM 663 C C . LYS A 1 81 ? -14.051 14.127 2.933 1.00 92.06 81 LYS A C 1
ATOM 665 O O . LYS A 1 81 ? -14.596 14.939 2.195 1.00 92.06 81 LYS A O 1
ATOM 670 N N . SER A 1 82 ? -13.654 12.919 2.532 1.00 81.69 82 SER A N 1
ATOM 671 C CA . SER A 1 82 ? -13.869 12.379 1.182 1.00 81.69 82 SER A CA 1
ATOM 672 C C . SER A 1 82 ? -15.141 11.536 1.024 1.00 81.69 82 SER A C 1
ATOM 674 O O . SER A 1 82 ? -15.416 11.085 -0.087 1.00 81.69 82 SER A O 1
ATOM 676 N N . LEU A 1 83 ? -15.890 11.317 2.112 1.00 81.44 83 LEU A N 1
ATOM 677 C CA . LEU A 1 83 ? -17.177 10.608 2.131 1.00 81.44 83 LEU A CA 1
ATOM 678 C C . LEU A 1 83 ? -18.345 11.571 1.919 1.00 81.44 83 LEU A C 1
ATOM 680 O O . LEU A 1 83 ? -19.316 11.145 1.258 1.00 81.44 83 LEU A O 1
#

Sequence (83 aa):
MRIETKFTPGQKVWGIYNNKVQEFLVETVEATSNFNYDTNGPYTPFCKYKLRIGESAGYRLEVYESDLEKNYAPSKEELLKSL

Foldseek 3Di:
DDDDAPDDAQQWKWFDDPNDIFIKGFHDKDKDWDQDPVVRGIDDIWIKTWIDTPVDPPDIDIDTSVCCVPGIGSDSVVNVVVD

Secondary structure (DSSP, 8-state):
-----SS-TT-EEEEEETTEEEEEEEEEEEEE--EETTTTEEPPPEEEEEEEETTSTT-EEEEEHHHHHHHEESSHHHHHH--

pLDDT: mean 91.55, std 5.8, range [65.25, 96.88]